Protein AF-A0A934DMW9-F1 (afdb_monomer)

Sequence (94 aa):
MFDEEKLQIIRECLRNDFPEYNLADKNDFDRIAWTFRLTTNEKIYLITIGRDYMDDRSASEIKEHLTSFGLRELFNDNKIKRVTLKTNRIEKEA

pLDDT: mean 90.51, std 5.95, range [63.97, 96.69]

Secondary structure (DSSP, 8-state):
---HHHHHHHHHHHHHH-TTSEEEEEEEGGGTEEEEEEE-SS-EEEEEEEHHHHHSS-HHHHHHHHHHHTHHHHHHHS---EEEEETTEEEEE-

Solvent-accessible surface area (backbone atoms only — not comparable to full-atom values): 5286 Å² total; per-residue (Å²): 131,84,62,64,67,44,51,50,46,52,52,50,52,49,43,70,74,37,70,83,38,49,80,48,72,46,81,34,74,93,70,52,26,40,36,38,38,38,36,51,100,86,48,65,39,37,41,33,40,27,45,60,31,54,74,78,39,55,56,66,56,49,47,55,49,56,72,69,65,44,63,64,59,53,42,70,76,60,65,36,35,35,40,37,42,40,76,91,50,74,49,79,41,99

Nearest PDB structures (foldseek):
  3nat-assembly1_B  TM=5.943E-01  e=3.026E-02  Enterococcus faecalis
  6z9u-assembly1_D  TM=4.280E-01  e=3.274E-01  Homo sapiens
  5haf-assembly2_B  TM=3.386E-01  e=2.889E-01  Salmonella enterica subsp. enterica serovar Typhimurium
  5ubw-assembly1_A  TM=2.938E-01  e=5.406E-01  Salmonella enterica subsp. enterica serovar Typhimurium str. LT2
  7yny-assembly1_H  TM=3.108E-01  e=1.012E+00  Helicoverpa armigera nucleopolyhedrovirus

Radius of gyration: 12.31 Å; Cα contacts (8 Å, |Δi|>4): 142; chains: 1; bounding box: 30×28×34 Å

Mean predicted aligned error: 3.74 Å

Foldseek 3Di:
DADVLLVVLVVVLCCVLCVQWDWDKDQDPVQCWIWIWTDDPVAIAIEIEHPQQRVVDDSVRSNVCSNPVNVVCVCVPPVWRYWYDHNPDIDTHD

Structure (mmCIF, N/CA/C/O backbone):
data_AF-A0A934DMW9-F1
#
_entry.id   AF-A0A934DMW9-F1
#
loop_
_atom_site.group_PDB
_atom_site.id
_atom_site.type_symbol
_atom_site.label_atom_id
_atom_site.label_alt_id
_atom_site.label_comp_id
_atom_site.label_asym_id
_atom_site.label_entity_id
_atom_site.label_seq_id
_atom_site.pdbx_PDB_ins_code
_atom_site.Cartn_x
_atom_site.Cartn_y
_atom_site.Cartn_z
_atom_site.occupancy
_atom_site.B_iso_or_equiv
_atom_site.auth_seq_id
_atom_site.auth_comp_id
_atom_site.auth_asym_id
_atom_site.auth_atom_id
_atom_site.pdbx_PDB_model_num
ATOM 1 N N . MET A 1 1 ? 12.839 -7.863 -9.810 1.00 71.44 1 MET A N 1
ATOM 2 C CA . MET A 1 1 ? 13.158 -7.331 -8.472 1.00 71.44 1 MET A CA 1
ATOM 3 C C . MET A 1 1 ? 12.356 -6.054 -8.319 1.00 71.44 1 MET A C 1
ATOM 5 O O . MET A 1 1 ? 12.244 -5.356 -9.318 1.00 71.44 1 MET A O 1
ATOM 9 N N . PHE A 1 2 ? 11.724 -5.812 -7.170 1.00 80.81 2 PHE A N 1
ATOM 10 C CA . PHE A 1 2 ? 11.062 -4.527 -6.929 1.00 80.81 2 PHE A CA 1
ATOM 11 C C . PHE A 1 2 ? 12.117 -3.448 -6.695 1.00 80.81 2 PHE A C 1
ATOM 13 O O . PHE A 1 2 ? 13.197 -3.747 -6.188 1.00 80.81 2 PHE A O 1
ATOM 20 N N . ASP A 1 3 ? 11.804 -2.227 -7.108 1.00 88.75 3 ASP A N 1
ATOM 21 C CA . ASP A 1 3 ? 12.672 -1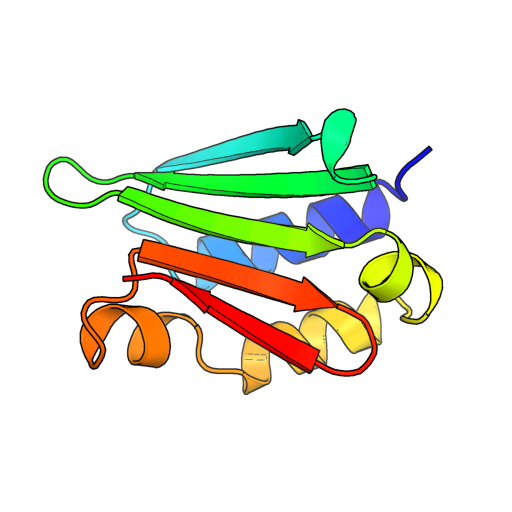.073 -6.924 1.00 88.75 3 ASP A CA 1
ATOM 22 C C . ASP A 1 3 ? 12.646 -0.630 -5.452 1.00 88.75 3 ASP A C 1
ATOM 24 O O . ASP A 1 3 ? 11.596 -0.246 -4.928 1.00 88.75 3 ASP A O 1
ATOM 28 N N . GLU A 1 4 ? 13.795 -0.719 -4.778 1.00 91.00 4 GLU A N 1
ATOM 29 C CA . GLU A 1 4 ? 13.908 -0.406 -3.351 1.00 91.00 4 GLU A CA 1
ATOM 30 C C . GLU A 1 4 ? 13.662 1.081 -3.066 1.00 91.00 4 GLU A C 1
ATOM 32 O O . GLU A 1 4 ? 13.114 1.412 -2.017 1.00 91.00 4 GLU A O 1
ATOM 37 N N . GLU A 1 5 ? 13.983 1.978 -4.006 1.00 93.69 5 GLU A N 1
ATOM 38 C CA . GLU A 1 5 ? 13.700 3.410 -3.861 1.00 93.69 5 GLU A CA 1
ATOM 39 C C . GLU A 1 5 ? 12.187 3.647 -3.788 1.00 93.69 5 GLU A C 1
ATOM 41 O O . GLU A 1 5 ? 11.687 4.328 -2.888 1.00 93.69 5 GLU A O 1
ATOM 46 N N . LYS A 1 6 ? 11.431 3.008 -4.686 1.00 94.69 6 LYS A N 1
ATOM 47 C CA . LYS A 1 6 ? 9.965 3.104 -4.709 1.00 94.69 6 LYS A CA 1
ATOM 48 C C . LYS A 1 6 ? 9.350 2.502 -3.450 1.00 94.69 6 LYS A C 1
ATOM 50 O O . LYS A 1 6 ? 8.445 3.101 -2.870 1.00 94.69 6 LYS A O 1
ATOM 55 N N . LEU A 1 7 ? 9.849 1.351 -2.994 1.00 95.00 7 LEU A N 1
ATOM 56 C CA . LEU A 1 7 ? 9.397 0.738 -1.741 1.00 95.00 7 LEU A CA 1
ATOM 57 C C . LEU A 1 7 ? 9.654 1.654 -0.544 1.00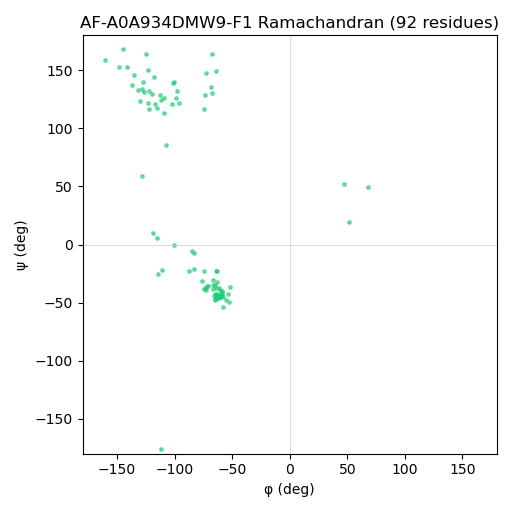 95.00 7 LEU A C 1
ATOM 59 O O . LEU A 1 7 ? 8.769 1.818 0.296 1.00 95.00 7 LEU A O 1
ATOM 63 N N . GLN A 1 8 ? 10.826 2.284 -0.479 1.00 95.31 8 GLN A N 1
ATOM 64 C CA . GLN A 1 8 ? 11.169 3.210 0.592 1.00 95.31 8 GLN A CA 1
ATOM 65 C C . GLN A 1 8 ? 10.235 4.427 0.619 1.00 95.31 8 GLN A C 1
ATOM 67 O O . GLN A 1 8 ? 9.715 4.761 1.684 1.00 95.31 8 GLN A O 1
ATOM 72 N N . ILE A 1 9 ? 9.930 5.020 -0.539 1.00 95.38 9 ILE A N 1
ATOM 73 C CA . ILE A 1 9 ? 8.955 6.117 -0.634 1.00 95.38 9 ILE A CA 1
ATOM 74 C C . ILE A 1 9 ? 7.574 5.680 -0.144 1.00 95.38 9 ILE A C 1
ATOM 76 O O . ILE A 1 9 ? 6.943 6.399 0.629 1.00 95.38 9 ILE A O 1
ATOM 80 N N . ILE A 1 10 ? 7.107 4.491 -0.541 1.00 95.50 10 ILE A N 1
ATOM 81 C CA . ILE A 1 10 ? 5.810 3.977 -0.079 1.00 95.50 10 ILE A CA 1
ATOM 82 C C . ILE A 1 10 ? 5.817 3.833 1.448 1.00 95.50 10 ILE A C 1
ATOM 84 O O . ILE A 1 10 ? 4.875 4.273 2.106 1.00 95.50 10 ILE A O 1
ATOM 88 N N . ARG A 1 11 ? 6.885 3.275 2.036 1.00 96.38 11 ARG A N 1
ATOM 89 C CA . ARG A 1 11 ? 7.016 3.148 3.499 1.00 96.38 11 ARG A CA 1
ATOM 90 C C . ARG A 1 11 ? 6.966 4.506 4.195 1.00 96.38 11 ARG A C 1
ATOM 92 O O . ARG A 1 11 ? 6.316 4.622 5.231 1.00 96.38 11 ARG A O 1
ATOM 99 N N . GLU A 1 12 ? 7.638 5.514 3.651 1.00 95.56 12 GLU A N 1
ATOM 100 C CA . GLU A 1 12 ? 7.640 6.873 4.200 1.00 95.56 12 GLU A CA 1
ATOM 101 C C . GLU A 1 12 ? 6.257 7.520 4.133 1.00 95.56 12 GLU A C 1
ATOM 103 O O . GLU A 1 12 ? 5.774 8.014 5.150 1.00 95.56 12 GLU A O 1
ATOM 108 N N . CYS A 1 13 ? 5.580 7.445 2.983 1.00 94.38 13 CYS A N 1
ATOM 109 C CA . CYS A 1 13 ? 4.204 7.919 2.838 1.00 94.38 13 CYS A CA 1
ATOM 110 C C . CYS A 1 13 ? 3.276 7.254 3.863 1.00 94.38 13 CYS A C 1
ATOM 112 O O . CYS A 1 13 ? 2.552 7.941 4.577 1.00 94.38 13 CYS A O 1
ATOM 114 N N . LEU A 1 14 ? 3.344 5.925 4.003 1.00 94.94 14 LEU A N 1
ATOM 115 C CA . LEU A 1 14 ? 2.491 5.193 4.941 1.00 94.94 14 LEU A CA 1
ATOM 116 C C . LEU A 1 14 ? 2.792 5.522 6.406 1.00 94.94 14 LEU A C 1
ATOM 118 O O . LEU A 1 14 ? 1.863 5.622 7.200 1.00 94.94 14 LEU A O 1
ATOM 122 N N . ARG A 1 15 ? 4.062 5.712 6.778 1.00 94.88 15 ARG A N 1
ATOM 123 C CA . ARG A 1 15 ? 4.426 6.134 8.141 1.00 94.88 15 ARG A CA 1
ATOM 124 C C . ARG A 1 15 ? 3.957 7.552 8.455 1.00 94.88 15 ARG A C 1
ATOM 126 O O . ARG A 1 15 ? 3.590 7.812 9.594 1.00 94.88 15 ARG A O 1
ATOM 133 N N . ASN A 1 16 ? 3.962 8.445 7.469 1.00 93.19 16 ASN A N 1
ATOM 134 C CA . ASN A 1 16 ? 3.486 9.816 7.646 1.00 93.19 16 ASN A CA 1
ATOM 135 C C . ASN A 1 16 ? 1.957 9.882 7.767 1.00 93.19 16 ASN A C 1
ATOM 137 O O . ASN A 1 16 ? 1.448 10.627 8.601 1.00 93.19 16 ASN A O 1
ATOM 141 N N . ASP A 1 17 ? 1.233 9.079 6.985 1.00 91.69 17 ASP A N 1
ATOM 142 C CA . ASP A 1 17 ? -0.235 9.038 7.019 1.00 91.69 17 ASP A CA 1
ATOM 143 C C . ASP A 1 17 ? -0.780 8.266 8.234 1.00 91.69 17 ASP A C 1
ATOM 145 O O . ASP A 1 17 ? -1.856 8.588 8.748 1.00 91.69 17 ASP A O 1
ATOM 149 N N . PHE A 1 18 ? -0.036 7.254 8.697 1.00 93.00 18 PHE A N 1
ATOM 150 C CA . PHE A 1 18 ? -0.412 6.353 9.790 1.00 93.00 18 PHE A CA 1
ATOM 151 C C . PHE A 1 18 ? 0.691 6.250 10.860 1.00 93.00 18 PHE A C 1
ATOM 153 O O . PHE A 1 18 ? 1.182 5.148 11.130 1.00 93.00 18 PHE A O 1
ATOM 160 N N . PRO A 1 19 ? 1.091 7.367 11.499 1.00 93.81 19 PRO A N 1
ATOM 161 C CA . PRO A 1 19 ? 2.183 7.376 12.474 1.00 93.81 19 PRO A CA 1
ATOM 162 C C . PRO A 1 19 ? 1.891 6.518 13.713 1.00 93.81 19 PRO A C 1
ATOM 164 O O . PRO A 1 19 ? 2.815 6.079 14.394 1.00 93.81 19 PRO A O 1
ATOM 167 N N . GLU A 1 20 ? 0.616 6.259 14.010 1.00 94.12 20 GLU A N 1
ATOM 168 C CA . GLU A 1 20 ? 0.180 5.416 15.122 1.00 94.12 20 GLU A CA 1
ATOM 169 C C . GLU A 1 20 ? 0.138 3.909 14.799 1.00 94.12 20 GLU A C 1
ATOM 171 O O . GLU A 1 20 ? -0.133 3.102 15.689 1.00 94.12 20 GLU A O 1
ATOM 176 N N . TYR A 1 21 ? 0.387 3.510 13.545 1.00 95.31 21 TYR A N 1
ATOM 177 C CA . TYR A 1 21 ? 0.344 2.112 13.111 1.00 95.31 21 TYR A CA 1
ATOM 178 C C . TYR A 1 21 ? 1.751 1.522 13.011 1.00 95.31 21 TYR A C 1
ATOM 180 O O . TYR A 1 21 ? 2.677 2.125 12.471 1.00 95.31 21 TYR A O 1
ATOM 188 N N . ASN A 1 22 ? 1.895 0.267 13.434 1.00 96.12 22 ASN A N 1
ATOM 189 C CA . ASN A 1 22 ? 3.077 -0.516 13.097 1.00 96.12 22 ASN A CA 1
ATOM 190 C C . ASN A 1 22 ? 3.009 -0.925 11.624 1.00 96.12 22 ASN A C 1
ATOM 192 O O . ASN A 1 22 ? 2.010 -1.502 11.189 1.00 96.12 22 ASN A O 1
ATOM 196 N N . LEU A 1 23 ? 4.080 -0.650 10.881 1.00 96.69 23 LEU A N 1
ATOM 197 C CA . LEU A 1 23 ? 4.219 -1.004 9.473 1.00 96.69 23 LEU A CA 1
ATOM 198 C C . LEU A 1 23 ? 5.110 -2.240 9.327 1.00 96.69 23 LEU A C 1
ATOM 200 O O . LEU A 1 23 ? 6.282 -2.213 9.700 1.00 96.69 23 LEU A O 1
ATOM 204 N N . ALA A 1 24 ? 4.561 -3.295 8.734 1.00 95.88 24 ALA A N 1
ATOM 205 C CA . ALA A 1 24 ? 5.310 -4.444 8.241 1.00 95.88 24 ALA A CA 1
ATOM 206 C C . ALA A 1 24 ? 5.015 -4.633 6.754 1.00 95.88 24 ALA A C 1
ATOM 208 O O . ALA A 1 24 ? 3.913 -4.334 6.302 1.00 95.88 24 ALA A O 1
ATOM 209 N N . ASP A 1 25 ? 5.959 -5.161 5.987 1.00 94.38 25 ASP A N 1
ATOM 210 C CA . ASP A 1 25 ? 5.764 -5.378 4.560 1.00 94.38 25 ASP A CA 1
ATOM 211 C C . ASP A 1 25 ? 6.387 -6.687 4.082 1.00 94.38 25 ASP A C 1
ATOM 213 O O . ASP A 1 25 ? 7.302 -7.226 4.705 1.00 94.38 25 ASP A O 1
ATOM 217 N N . LYS A 1 26 ? 5.818 -7.251 3.016 1.00 93.00 26 LYS A N 1
ATOM 218 C CA . LYS A 1 26 ? 6.303 -8.486 2.403 1.00 93.00 26 LYS A CA 1
ATOM 219 C C . LYS A 1 26 ? 6.047 -8.503 0.906 1.00 93.00 26 LYS A C 1
ATOM 221 O O . LYS A 1 26 ? 5.050 -7.963 0.420 1.00 93.00 26 LYS A O 1
ATOM 226 N N . ASN A 1 27 ? 6.893 -9.246 0.207 1.00 89.94 27 ASN A N 1
ATOM 227 C CA . ASN A 1 27 ? 6.621 -9.650 -1.161 1.00 89.94 27 ASN A CA 1
ATOM 228 C C . ASN A 1 27 ? 5.443 -10.641 -1.193 1.00 89.94 27 ASN A C 1
ATOM 230 O O . ASN A 1 27 ? 5.417 -11.616 -0.436 1.00 89.94 27 ASN A O 1
ATOM 234 N N . ASP A 1 28 ? 4.468 -10.379 -2.055 1.00 85.06 28 ASP A N 1
ATOM 2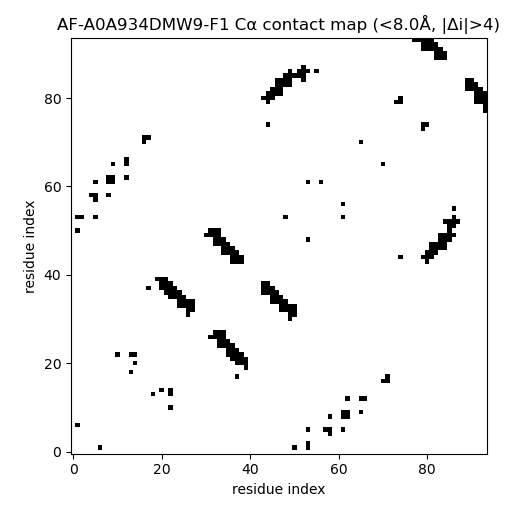35 C CA . ASP A 1 28 ? 3.321 -11.238 -2.335 1.00 85.06 28 ASP A CA 1
ATOM 236 C C . ASP A 1 28 ? 3.527 -11.862 -3.723 1.00 85.06 28 ASP A C 1
ATOM 238 O O . ASP A 1 28 ? 3.101 -11.322 -4.749 1.00 85.06 28 ASP A O 1
ATOM 242 N N . PHE A 1 29 ? 4.265 -12.979 -3.748 1.00 79.12 29 PHE A N 1
ATOM 243 C CA . PHE A 1 29 ? 4.674 -13.651 -4.985 1.00 79.12 29 PHE A CA 1
ATOM 244 C C . PHE A 1 29 ? 3.479 -14.117 -5.820 1.0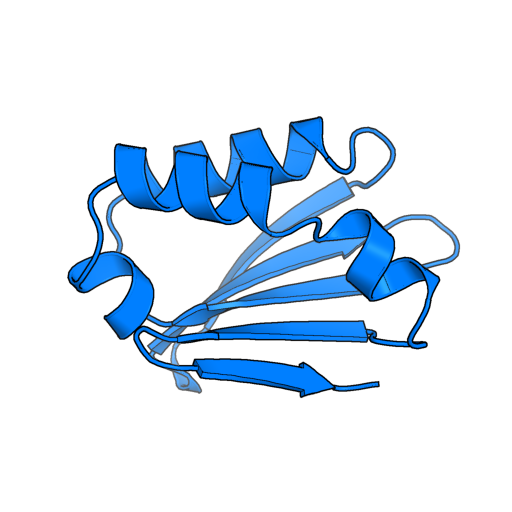0 79.12 29 PHE A C 1
ATOM 246 O O . PHE A 1 29 ? 3.503 -13.959 -7.039 1.00 79.12 29 PHE A O 1
ATOM 253 N N . ASP A 1 30 ? 2.423 -14.616 -5.172 1.00 80.88 30 ASP A N 1
ATOM 254 C CA . ASP A 1 30 ? 1.219 -15.116 -5.846 1.00 80.88 30 ASP A CA 1
ATOM 255 C C . ASP A 1 30 ? 0.499 -14.009 -6.622 1.00 80.88 30 ASP A C 1
ATOM 257 O O . ASP A 1 30 ? -0.109 -14.251 -7.664 1.00 80.88 30 ASP A O 1
ATOM 261 N N . ARG A 1 31 ? 0.575 -12.773 -6.118 1.00 75.25 31 ARG A N 1
ATOM 262 C CA . ARG A 1 31 ? -0.088 -11.605 -6.711 1.00 75.25 31 ARG A CA 1
ATOM 263 C C . ARG A 1 31 ? 0.844 -10.728 -7.539 1.00 75.25 31 ARG A C 1
ATOM 265 O O . ARG A 1 31 ? 0.380 -9.724 -8.072 1.00 75.25 31 ARG A O 1
ATOM 272 N N . ILE A 1 32 ? 2.130 -11.085 -7.635 1.00 89.94 32 ILE A N 1
ATOM 273 C CA . ILE A 1 32 ? 3.184 -10.262 -8.247 1.00 89.94 32 ILE A CA 1
ATOM 274 C C . ILE A 1 32 ? 3.088 -8.821 -7.712 1.00 89.94 32 ILE A C 1
ATOM 276 O O . ILE A 1 32 ? 2.955 -7.847 -8.455 1.00 89.94 32 ILE A O 1
ATOM 280 N N . ALA A 1 33 ? 3.065 -8.697 -6.388 1.00 93.50 33 ALA A N 1
ATOM 281 C CA . ALA A 1 33 ? 2.780 -7.445 -5.701 1.00 93.50 33 ALA A CA 1
ATOM 282 C C . ALA A 1 33 ? 3.596 -7.321 -4.413 1.00 93.50 33 ALA A C 1
ATOM 284 O O . ALA A 1 33 ? 4.166 -8.292 -3.919 1.00 93.50 33 ALA A O 1
ATOM 285 N N . TRP A 1 34 ? 3.609 -6.127 -3.833 1.00 95.06 34 TRP A N 1
ATOM 286 C CA . TRP A 1 34 ? 4.144 -5.897 -2.497 1.00 95.06 34 TRP A CA 1
ATOM 287 C C . TRP A 1 34 ? 3.018 -5.517 -1.548 1.00 95.06 34 TRP A C 1
ATOM 289 O O . TRP A 1 34 ? 2.223 -4.630 -1.855 1.00 95.06 34 TRP A O 1
ATOM 299 N N . THR A 1 35 ? 2.915 -6.197 -0.408 1.00 95.88 35 THR A N 1
ATOM 300 C CA . THR A 1 35 ? 1.856 -5.929 0.569 1.00 95.88 35 THR A CA 1
ATOM 301 C C . THR A 1 35 ? 2.430 -5.319 1.834 1.00 95.88 35 THR A C 1
ATOM 303 O O . THR A 1 35 ? 3.268 -5.921 2.500 1.00 95.88 35 THR A O 1
ATOM 306 N N . PHE A 1 36 ? 1.899 -4.157 2.186 1.00 96.19 36 PHE A N 1
ATOM 307 C CA . PHE A 1 36 ? 2.116 -3.441 3.429 1.00 96.19 36 PHE A CA 1
ATOM 308 C C . PHE A 1 36 ? 0.956 -3.729 4.380 1.00 96.19 36 PHE A C 1
ATOM 310 O O . PHE A 1 36 ? -0.217 -3.670 4.007 1.00 96.19 36 PHE A O 1
ATOM 317 N N . ARG A 1 37 ? 1.285 -4.057 5.621 1.00 96.44 37 ARG A N 1
ATOM 318 C CA . ARG A 1 37 ? 0.353 -4.310 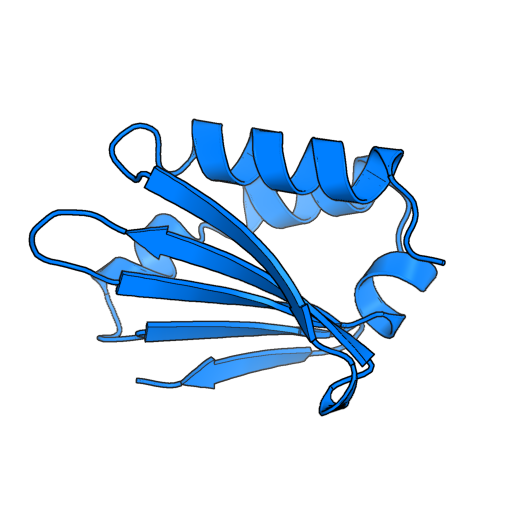6.709 1.00 96.44 37 ARG A CA 1
ATOM 319 C C . ARG A 1 37 ? 0.551 -3.235 7.766 1.00 96.44 37 ARG A C 1
ATOM 321 O O . ARG A 1 37 ? 1.616 -3.154 8.372 1.00 96.44 37 ARG A O 1
ATOM 328 N N . LEU A 1 38 ? -0.498 -2.459 7.992 1.00 95.75 38 LEU A N 1
ATOM 329 C CA . LEU A 1 38 ? -0.591 -1.476 9.061 1.00 95.75 38 LEU A CA 1
ATOM 330 C C . LEU A 1 38 ? -1.379 -2.096 10.213 1.00 95.75 38 LEU A C 1
ATOM 332 O O . LEU A 1 38 ? -2.496 -2.575 10.009 1.00 95.75 38 LEU A O 1
ATOM 336 N N . THR A 1 39 ? -0.821 -2.101 11.421 1.00 95.81 39 THR A N 1
ATOM 337 C CA . THR A 1 39 ? -1.488 -2.681 12.596 1.00 95.81 39 THR A CA 1
ATOM 338 C C . THR A 1 39 ? -1.453 -1.763 13.807 1.00 95.81 39 THR A C 1
ATOM 340 O O . THR A 1 39 ? -0.382 -1.295 14.190 1.00 95.81 39 THR A O 1
ATOM 343 N N . THR A 1 40 ? -2.602 -1.611 14.459 1.00 93.31 40 THR A N 1
ATOM 344 C CA . THR A 1 40 ? -2.727 -1.152 15.849 1.00 93.31 40 THR A CA 1
ATOM 345 C C . THR A 1 40 ? -3.241 -2.300 16.720 1.00 93.31 40 THR A C 1
ATOM 347 O O . THR A 1 40 ? -3.443 -3.416 16.238 1.00 93.31 40 THR A O 1
ATOM 350 N N . ASN A 1 41 ? -3.489 -2.031 18.003 1.00 89.88 41 ASN A N 1
ATOM 351 C CA . ASN A 1 41 ? -4.113 -3.000 18.909 1.00 89.88 41 ASN A CA 1
ATOM 352 C C . ASN A 1 41 ? -5.552 -3.364 18.502 1.00 89.88 41 ASN A C 1
ATOM 354 O O . ASN A 1 41 ? -6.045 -4.421 18.881 1.00 89.88 41 ASN A O 1
ATOM 358 N N . GLU A 1 42 ? -6.222 -2.502 17.734 1.00 88.19 42 GLU A N 1
ATOM 359 C CA . GLU A 1 42 ? -7.648 -2.640 17.414 1.00 88.19 42 GLU A CA 1
ATOM 360 C C . GLU A 1 42 ? -7.909 -2.904 15.930 1.00 88.19 42 GLU A C 1
ATOM 362 O O . GLU A 1 42 ? -8.951 -3.452 15.569 1.00 88.19 42 GLU A O 1
ATOM 367 N N . LYS A 1 43 ? -6.991 -2.489 15.048 1.00 90.44 43 LYS A N 1
ATOM 368 C CA . LYS A 1 43 ? -7.226 -2.448 13.603 1.00 90.44 43 LYS A CA 1
ATOM 369 C C . LYS A 1 43 ? -6.053 -3.016 12.822 1.00 90.44 43 LYS A C 1
ATOM 371 O O . LYS A 1 43 ? -4.889 -2.845 13.182 1.00 90.44 43 LYS A O 1
ATOM 376 N N . ILE A 1 44 ? -6.379 -3.666 11.709 1.00 92.56 44 ILE A N 1
ATOM 377 C CA . ILE A 1 44 ? -5.413 -4.148 10.725 1.00 92.56 44 ILE A CA 1
ATOM 378 C C . ILE A 1 44 ? -5.875 -3.667 9.355 1.00 92.56 44 ILE A C 1
ATOM 380 O O . ILE A 1 44 ? -6.985 -3.998 8.937 1.00 92.56 44 ILE A O 1
ATOM 384 N N . TYR A 1 45 ? -5.003 -2.946 8.656 1.00 94.38 45 TYR A N 1
ATOM 385 C CA . TYR A 1 45 ? -5.199 -2.547 7.267 1.00 94.38 45 TYR A CA 1
ATOM 386 C C . TYR A 1 45 ? -4.118 -3.155 6.380 1.00 94.38 45 TYR A C 1
ATOM 388 O O . TYR A 1 45 ? -2.962 -3.306 6.782 1.00 94.38 45 TYR A O 1
ATOM 396 N N . LEU A 1 46 ? -4.507 -3.515 5.162 1.00 94.94 46 LEU A N 1
ATOM 397 C CA . LEU A 1 46 ? -3.631 -4.074 4.146 1.00 94.94 46 LEU A CA 1
ATOM 398 C C . LEU A 1 46 ? -3.618 -3.165 2.922 1.00 94.94 46 LEU A C 1
ATOM 400 O O . LEU A 1 46 ? -4.662 -2.811 2.382 1.00 94.94 46 LEU A O 1
ATOM 404 N N . ILE A 1 47 ? -2.428 -2.821 2.457 1.00 95.06 47 ILE A N 1
ATOM 405 C CA . ILE A 1 47 ? -2.227 -2.063 1.227 1.00 95.06 47 ILE A CA 1
ATOM 406 C C . ILE A 1 47 ? -1.349 -2.910 0.325 1.00 95.06 47 ILE A C 1
ATOM 408 O O . ILE A 1 47 ? -0.210 -3.215 0.664 1.00 95.06 47 ILE A O 1
ATOM 412 N N . THR A 1 48 ? -1.879 -3.319 -0.817 1.00 95.19 48 THR A N 1
ATOM 413 C CA . THR A 1 48 ? -1.150 -4.109 -1.805 1.00 95.19 48 THR A CA 1
ATOM 414 C C . THR A 1 48 ? -0.857 -3.251 -3.019 1.00 95.19 48 THR A C 1
ATOM 416 O O . THR A 1 48 ? -1.759 -2.669 -3.609 1.00 95.19 48 THR A O 1
ATOM 419 N N . ILE A 1 49 ? 0.406 -3.186 -3.407 1.00 94.25 49 ILE A N 1
ATOM 420 C CA . ILE A 1 49 ? 0.869 -2.431 -4.562 1.00 94.25 49 ILE A CA 1
ATOM 421 C C . ILE A 1 49 ? 1.272 -3.430 -5.639 1.00 94.25 49 ILE A C 1
ATOM 423 O O . ILE A 1 49 ? 2.211 -4.207 -5.451 1.00 94.25 49 ILE A O 1
ATOM 427 N N . GLY A 1 50 ? 0.530 -3.441 -6.743 1.00 94.00 50 GLY A N 1
ATOM 428 C CA . GLY A 1 50 ? 0.829 -4.281 -7.895 1.00 94.00 50 GLY A CA 1
ATOM 429 C C . GLY A 1 50 ? 2.160 -3.900 -8.537 1.00 94.00 50 GLY A C 1
ATOM 430 O O . GLY A 1 50 ? 2.585 -2.742 -8.495 1.00 94.00 50 GLY A O 1
ATOM 431 N N . ARG A 1 51 ? 2.838 -4.883 -9.131 1.00 91.5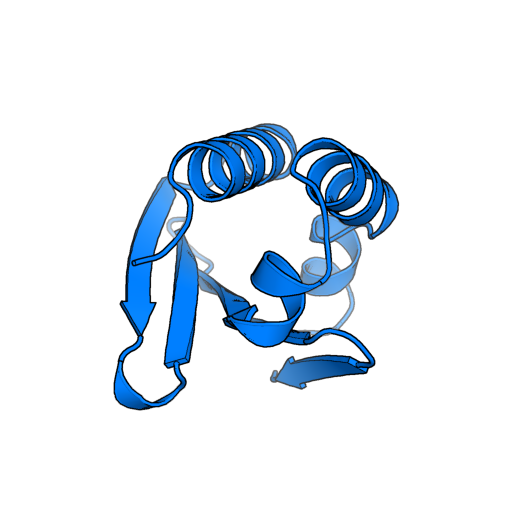0 51 ARG A N 1
ATOM 432 C CA . ARG A 1 51 ? 4.066 -4.623 -9.884 1.00 91.50 51 ARG A CA 1
ATOM 433 C C . ARG A 1 51 ? 3.842 -3.709 -11.080 1.00 91.50 51 ARG A C 1
ATOM 435 O O . ARG A 1 51 ? 4.675 -2.849 -11.311 1.00 91.50 51 ARG A O 1
ATOM 442 N N . ASP A 1 52 ? 2.718 -3.855 -11.770 1.00 92.00 52 ASP A N 1
ATOM 443 C CA . ASP A 1 52 ? 2.299 -2.950 -12.842 1.00 92.00 52 ASP A CA 1
ATOM 444 C C . ASP A 1 52 ? 2.301 -1.491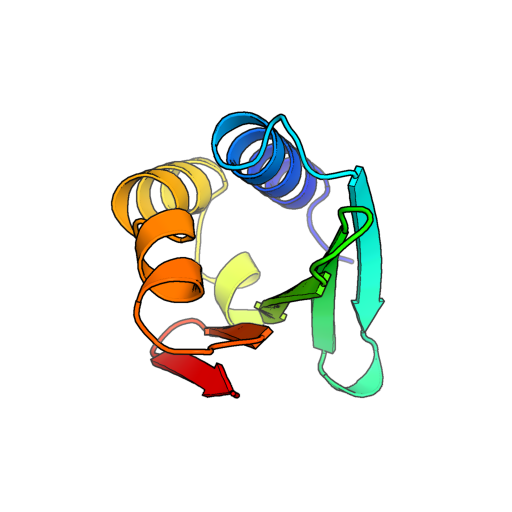 -12.368 1.00 92.00 52 ASP A C 1
ATOM 446 O O . ASP A 1 52 ? 2.949 -0.641 -12.968 1.00 92.00 52 ASP A O 1
ATOM 450 N N . TYR A 1 53 ? 1.681 -1.222 -11.215 1.00 93.31 53 TYR A N 1
ATOM 451 C CA . TYR A 1 53 ? 1.625 0.122 -10.647 1.00 93.31 53 TYR A CA 1
ATOM 452 C C . TYR A 1 53 ? 3.019 0.701 -10.374 1.00 93.31 53 TYR A C 1
ATOM 454 O O . TYR A 1 53 ? 3.235 1.891 -10.607 1.00 93.31 53 TYR A O 1
ATOM 462 N N . MET A 1 54 ? 3.944 -0.121 -9.863 1.00 91.69 54 MET A N 1
ATOM 463 C CA . MET A 1 54 ? 5.318 0.309 -9.593 1.00 91.69 54 MET A CA 1
ATOM 464 C C . MET A 1 54 ? 6.152 0.457 -10.859 1.00 91.69 54 MET A C 1
ATOM 466 O O . MET A 1 54 ? 6.975 1.364 -10.916 1.00 91.69 54 MET A O 1
ATOM 470 N N . ASP A 1 55 ? 5.983 -0.419 -11.845 1.00 92.06 55 ASP A N 1
ATOM 471 C CA . ASP A 1 55 ? 6.750 -0.387 -13.091 1.00 92.06 55 ASP A CA 1
ATOM 472 C C . ASP A 1 55 ? 6.323 0.822 -13.951 1.00 92.06 55 ASP A C 1
ATOM 474 O O . ASP A 1 55 ? 7.180 1.485 -14.533 1.00 92.06 55 ASP A O 1
ATOM 478 N N . ASP A 1 56 ? 5.035 1.189 -13.929 1.00 93.06 56 ASP A N 1
ATOM 479 C CA . ASP A 1 56 ? 4.470 2.285 -14.731 1.00 93.06 56 ASP A CA 1
ATOM 480 C C . ASP A 1 56 ? 4.643 3.687 -14.120 1.00 93.06 56 ASP A C 1
ATOM 482 O O . ASP A 1 56 ? 4.297 4.678 -14.760 1.00 93.06 56 ASP A O 1
ATOM 486 N N . ARG A 1 57 ? 5.137 3.797 -12.879 1.00 92.75 57 ARG A N 1
ATOM 487 C CA . ARG A 1 57 ? 5.298 5.083 -12.176 1.00 92.75 57 ARG A CA 1
ATOM 488 C C . ARG A 1 57 ? 6.705 5.270 -11.645 1.00 92.75 57 ARG A C 1
ATOM 490 O O . ARG A 1 57 ? 7.304 4.357 -11.077 1.00 92.75 57 ARG A O 1
ATOM 497 N N . SER A 1 58 ? 7.220 6.483 -11.765 1.00 94.06 58 SER A N 1
ATOM 498 C CA . SER A 1 58 ? 8.419 6.920 -11.057 1.00 94.06 58 SER A CA 1
ATOM 499 C C . SER A 1 58 ? 8.182 7.007 -9.546 1.00 94.06 58 SER A C 1
ATOM 501 O O . SER A 1 58 ? 7.051 7.045 -9.057 1.00 94.06 58 SER A O 1
ATOM 503 N N . ALA A 1 59 ? 9.273 7.061 -8.786 1.00 93.31 59 ALA A N 1
ATOM 504 C CA . ALA A 1 59 ? 9.231 7.192 -7.335 1.00 93.31 59 ALA A CA 1
ATOM 505 C C . ALA A 1 59 ? 8.483 8.481 -6.901 1.00 93.31 59 ALA A C 1
ATOM 507 O O . ALA A 1 59 ? 7.648 8.449 -5.993 1.00 93.31 59 ALA A O 1
ATOM 508 N N . SER A 1 60 ? 8.697 9.591 -7.619 1.00 93.88 60 SER A N 1
ATOM 509 C CA . SER A 1 60 ? 7.995 10.865 -7.409 1.00 93.88 60 SER A CA 1
ATOM 510 C C . SER A 1 60 ? 6.491 10.769 -7.677 1.00 93.88 60 SER A C 1
ATOM 512 O O . SER A 1 60 ? 5.701 11.218 -6.852 1.00 93.88 60 SER A O 1
ATOM 514 N N . GLU A 1 61 ? 6.078 10.128 -8.775 1.00 94.25 61 GLU A N 1
ATOM 515 C CA . GLU A 1 61 ? 4.653 9.937 -9.091 1.00 94.25 61 GLU A CA 1
ATOM 516 C C . GLU A 1 61 ? 3.950 9.062 -8.048 1.00 94.25 61 GLU A C 1
ATOM 518 O O . GLU A 1 61 ? 2.804 9.322 -7.682 1.00 94.25 61 GLU A O 1
ATOM 523 N N . ILE A 1 62 ? 4.634 8.036 -7.527 1.00 93.88 62 ILE A N 1
ATOM 524 C CA . ILE A 1 62 ? 4.107 7.211 -6.434 1.00 93.88 62 ILE A CA 1
ATOM 525 C C . ILE A 1 62 ? 3.876 8.063 -5.187 1.00 93.88 62 ILE A C 1
ATOM 527 O O . ILE A 1 62 ? 2.813 7.954 -4.575 1.00 93.88 62 ILE A O 1
ATOM 531 N N . LYS A 1 63 ? 4.844 8.913 -4.825 1.00 93.62 63 LYS A N 1
ATOM 532 C CA . LYS A 1 63 ? 4.730 9.821 -3.680 1.00 93.62 63 LYS A CA 1
ATOM 533 C C . LYS A 1 63 ? 3.526 10.749 -3.827 1.00 93.62 63 LYS A C 1
ATOM 535 O O . LYS A 1 63 ? 2.680 10.791 -2.939 1.00 93.62 63 LYS A O 1
ATOM 540 N N . GLU A 1 64 ? 3.433 11.454 -4.953 1.00 93.19 64 GLU A N 1
ATOM 541 C CA . GLU A 1 64 ? 2.344 12.398 -5.228 1.00 93.19 64 GLU A CA 1
ATOM 542 C C . GLU A 1 64 ? 0.978 11.713 -5.210 1.00 93.19 64 GLU A C 1
ATOM 544 O O . GLU A 1 64 ? 0.036 12.220 -4.595 1.00 93.19 64 GLU A O 1
ATOM 549 N N . HIS A 1 65 ? 0.878 10.536 -5.832 1.00 92.00 65 HIS A N 1
ATOM 550 C CA . HIS A 1 65 ? -0.362 9.776 -5.867 1.00 92.00 65 HIS A CA 1
ATOM 551 C C . HIS A 1 65 ? -0.775 9.312 -4.466 1.00 92.00 65 HIS A C 1
ATOM 553 O O . HIS A 1 65 ? -1.921 9.524 -4.083 1.00 92.00 65 HIS A O 1
ATOM 559 N N . LEU A 1 66 ? 0.137 8.739 -3.669 1.00 91.06 66 LEU A N 1
ATOM 560 C CA . LEU A 1 66 ? -0.185 8.272 -2.315 1.00 91.06 66 LEU A CA 1
ATOM 561 C C . LEU A 1 66 ? -0.580 9.415 -1.376 1.00 91.06 66 LEU A C 1
ATOM 563 O O . LEU A 1 66 ? -1.572 9.283 -0.665 1.00 91.06 66 LEU A O 1
ATOM 567 N N . THR A 1 67 ? 0.141 10.538 -1.414 1.00 88.00 67 THR A N 1
ATOM 568 C CA . THR A 1 67 ? -0.182 11.720 -0.600 1.00 88.00 67 THR A CA 1
ATOM 569 C C . THR A 1 67 ? -1.521 12.345 -0.998 1.00 88.00 67 THR A C 1
ATOM 571 O O . THR A 1 67 ? -2.252 12.824 -0.137 1.00 88.00 67 THR A O 1
ATOM 574 N N . SER A 1 68 ? -1.879 12.314 -2.285 1.00 87.38 68 SER A N 1
ATOM 575 C CA . SER A 1 68 ? -3.142 12.890 -2.771 1.00 87.38 68 SER A CA 1
ATOM 576 C C . SER A 1 68 ? -4.343 11.950 -2.620 1.00 87.38 68 SER A C 1
ATOM 578 O O . SER A 1 68 ? -5.484 12.403 -2.635 1.00 87.38 68 SER A O 1
ATOM 580 N N . PHE A 1 69 ? -4.113 10.639 -2.503 1.00 84.62 69 PHE A N 1
ATOM 581 C CA . PHE A 1 69 ? -5.175 9.630 -2.526 1.00 84.62 69 PHE A CA 1
ATOM 582 C C . PHE A 1 69 ? -6.007 9.569 -1.234 1.00 84.62 69 PHE A C 1
ATOM 584 O O . PHE A 1 69 ? -7.137 9.085 -1.266 1.00 84.62 69 PHE A O 1
ATOM 591 N N . GLY A 1 70 ? -5.471 10.039 -0.102 1.00 84.31 70 GLY A N 1
ATOM 592 C CA . GLY A 1 70 ? -6.212 10.081 1.164 1.00 84.31 70 GLY A CA 1
ATOM 593 C C . GLY A 1 70 ? -6.515 8.692 1.742 1.00 84.31 70 GLY A C 1
ATOM 594 O O . GLY A 1 70 ? -7.651 8.395 2.117 1.00 84.31 70 GLY A O 1
ATOM 595 N N . LEU A 1 71 ? -5.505 7.814 1.842 1.00 87.12 71 LEU A N 1
ATOM 596 C CA . LEU A 1 71 ? -5.672 6.434 2.338 1.00 87.12 71 LEU A CA 1
ATOM 597 C C . LEU A 1 71 ? -6.383 6.358 3.698 1.00 87.12 71 LEU A C 1
ATOM 599 O O . LEU A 1 71 ? -7.153 5.431 3.950 1.00 87.12 71 LEU A O 1
ATOM 603 N N . ARG A 1 72 ? -6.124 7.322 4.584 1.00 86.50 72 ARG A N 1
ATOM 604 C CA . ARG A 1 72 ? -6.683 7.344 5.940 1.00 86.50 72 ARG A CA 1
ATOM 605 C C . ARG A 1 72 ? -8.199 7.531 5.950 1.00 86.50 72 ARG A C 1
ATOM 607 O O . ARG A 1 72 ? -8.890 6.810 6.668 1.00 86.50 72 ARG A O 1
ATOM 614 N N . GLU A 1 73 ? -8.708 8.453 5.138 1.00 86.31 73 GLU A N 1
ATOM 615 C CA . GLU A 1 73 ? -10.149 8.684 4.967 1.00 86.31 73 GLU A CA 1
ATOM 616 C C . GLU A 1 73 ? -10.812 7.435 4.384 1.00 86.31 73 GLU A C 1
ATOM 618 O O . GLU A 1 73 ? -11.829 6.956 4.888 1.00 86.31 73 GLU A O 1
ATOM 623 N N . LEU A 1 74 ? -10.156 6.818 3.396 1.00 85.81 74 LEU A N 1
ATOM 624 C CA . LEU A 1 74 ? -10.661 5.618 2.746 1.00 85.81 74 LEU A CA 1
ATOM 625 C C . LEU A 1 74 ? -10.893 4.460 3.733 1.00 85.81 74 LEU A C 1
ATOM 627 O O . LEU A 1 74 ? -11.943 3.812 3.668 1.00 85.81 74 LEU A O 1
ATOM 631 N N . PHE A 1 75 ? -9.946 4.204 4.641 1.00 88.12 75 PHE A N 1
ATOM 632 C CA . PHE A 1 75 ? -10.076 3.149 5.652 1.00 88.12 75 PHE A CA 1
ATOM 633 C C . PHE A 1 75 ? -11.090 3.486 6.752 1.00 88.12 75 PHE A C 1
ATOM 635 O O . PHE A 1 75 ? -11.796 2.590 7.220 1.00 88.12 75 PHE A O 1
ATOM 642 N N . ASN A 1 76 ? -11.187 4.753 7.159 1.00 81.81 76 ASN A N 1
ATOM 643 C CA . ASN A 1 76 ? -12.080 5.161 8.243 1.00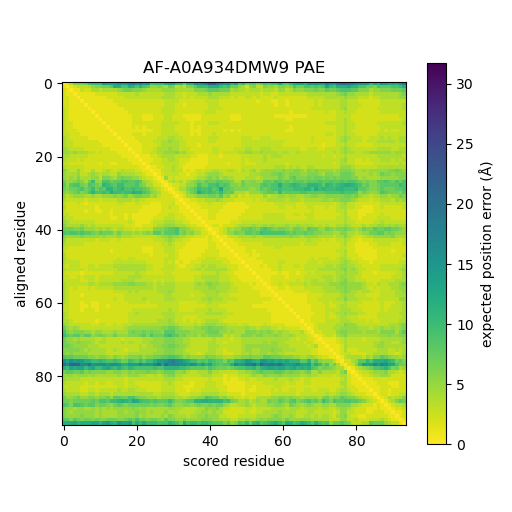 81.81 76 ASN A CA 1
ATOM 644 C C . ASN A 1 76 ? -13.560 5.170 7.830 1.00 81.81 76 ASN A C 1
ATOM 646 O O . ASN A 1 76 ? -14.398 4.735 8.619 1.00 81.81 76 ASN A O 1
ATOM 650 N N . ASP A 1 77 ? -13.877 5.578 6.600 1.00 73.38 77 ASP A N 1
ATOM 651 C CA . ASP A 1 77 ? -15.271 5.808 6.196 1.00 73.38 77 ASP A CA 1
ATOM 652 C C . ASP A 1 77 ? -15.987 4.556 5.666 1.00 73.38 77 ASP A C 1
ATOM 654 O O . ASP A 1 77 ? -17.212 4.468 5.711 1.00 73.38 77 ASP A O 1
ATOM 658 N N . ASN A 1 78 ? -15.253 3.549 5.178 1.00 63.97 78 ASN A N 1
ATOM 659 C CA . ASN A 1 78 ? -15.844 2.521 4.307 1.00 63.97 78 ASN A CA 1
ATOM 660 C C . ASN A 1 78 ? -15.794 1.083 4.851 1.00 63.97 78 ASN A C 1
ATOM 662 O O . ASN A 1 78 ? -16.062 0.143 4.103 1.00 63.97 78 ASN A O 1
ATOM 666 N N . LYS A 1 79 ? -15.422 0.874 6.126 1.00 78.62 79 LYS A N 1
ATOM 667 C CA . LYS A 1 79 ? -15.115 -0.465 6.693 1.00 78.62 79 LYS A CA 1
ATOM 668 C C . LYS A 1 79 ? -14.100 -1.263 5.857 1.00 78.62 79 LYS A C 1
ATOM 670 O O . LYS A 1 79 ? -14.029 -2.482 5.976 1.00 78.62 79 LYS A O 1
ATOM 675 N N . ILE A 1 80 ? -13.328 -0.584 5.011 1.00 86.38 80 ILE A N 1
ATOM 676 C CA . ILE A 1 80 ? -12.337 -1.207 4.142 1.00 86.38 80 ILE A CA 1
ATOM 677 C C . ILE 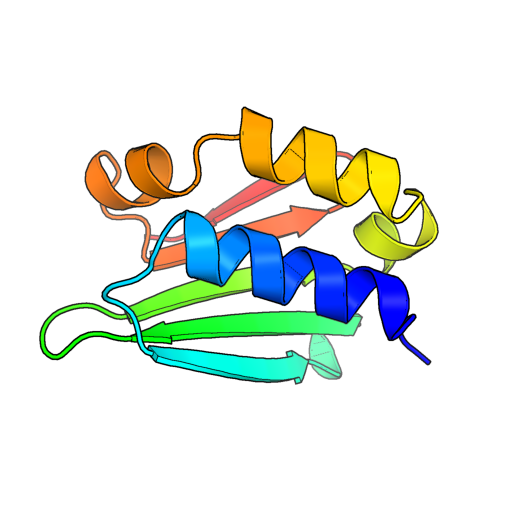A 1 80 ? -11.222 -1.749 5.029 1.00 86.38 80 ILE A C 1
ATOM 679 O O . ILE A 1 80 ? -10.764 -1.078 5.950 1.00 86.38 80 ILE A O 1
ATOM 683 N N . LYS A 1 81 ? -10.775 -2.968 4.746 1.00 90.06 81 LYS A N 1
ATOM 684 C CA . LYS A 1 81 ? -9.599 -3.569 5.384 1.00 90.06 81 LYS A CA 1
ATOM 685 C C . LYS A 1 81 ? -8.442 -3.726 4.419 1.00 90.06 81 LYS A C 1
ATOM 687 O O . LYS A 1 81 ? -7.300 -3.812 4.864 1.00 90.06 81 LYS A O 1
ATOM 692 N N . ARG A 1 82 ? -8.714 -3.761 3.112 1.00 92.94 82 ARG A N 1
ATOM 693 C CA . ARG A 1 82 ? -7.680 -3.896 2.091 1.00 92.94 82 ARG A CA 1
ATOM 694 C C . ARG A 1 82 ? -7.899 -2.971 0.907 1.00 92.94 82 ARG A C 1
ATOM 696 O O . ARG A 1 82 ? -9.003 -2.861 0.382 1.00 92.94 82 ARG A O 1
ATOM 703 N N . VAL A 1 83 ? -6.806 -2.366 0.463 1.00 93.38 83 VAL A N 1
ATOM 704 C CA . VAL A 1 83 ? -6.726 -1.590 -0.774 1.00 93.38 83 VAL A CA 1
ATOM 705 C C . VAL A 1 83 ? -5.652 -2.209 -1.653 1.00 93.38 83 VAL A C 1
ATOM 707 O O . VAL A 1 83 ? -4.551 -2.480 -1.179 1.00 93.38 83 VAL A O 1
ATOM 710 N N . THR A 1 84 ? -5.958 -2.425 -2.930 1.00 93.50 84 THR A N 1
ATOM 711 C CA . THR A 1 84 ? -4.972 -2.855 -3.925 1.00 93.50 84 THR A CA 1
ATOM 712 C C . THR A 1 84 ? -4.832 -1.784 -5.003 1.00 93.50 84 THR A C 1
ATOM 714 O O . THR A 1 84 ? -5.811 -1.456 -5.673 1.00 93.50 84 THR A O 1
ATOM 717 N N . LEU A 1 85 ? -3.621 -1.247 -5.173 1.00 93.00 85 LEU A N 1
ATOM 718 C CA . LEU A 1 85 ? -3.277 -0.265 -6.202 1.00 93.00 85 LEU A CA 1
ATOM 719 C C . LEU A 1 85 ? -2.670 -0.980 -7.415 1.00 93.00 85 LEU A C 1
ATOM 721 O O . LEU A 1 85 ? -1.668 -1.684 -7.287 1.00 93.00 85 LEU A O 1
ATOM 725 N N . LYS A 1 86 ? -3.296 -0.800 -8.578 1.00 91.56 86 LYS A N 1
ATOM 726 C CA . LYS A 1 86 ? -2.858 -1.274 -9.902 1.00 91.56 86 LYS A CA 1
ATOM 727 C C . LYS A 1 86 ? -2.780 -0.074 -10.842 1.00 91.56 86 LYS A C 1
ATOM 729 O O . LYS A 1 86 ? -3.372 0.962 -10.537 1.00 91.56 86 LYS A O 1
ATOM 734 N N . THR A 1 87 ? -2.116 -0.187 -11.992 1.00 88.19 87 THR A N 1
ATOM 735 C CA . THR A 1 87 ? -1.853 0.987 -12.850 1.00 88.19 87 THR A CA 1
ATOM 736 C C . THR A 1 87 ? -3.110 1.779 -13.198 1.00 88.19 87 THR A C 1
ATOM 738 O O . THR A 1 87 ? -3.098 3.008 -13.124 1.00 88.19 87 THR A O 1
ATOM 741 N N . ASN A 1 88 ? -4.192 1.070 -13.528 1.00 84.06 88 ASN A N 1
ATOM 742 C CA . ASN A 1 88 ? -5.421 1.653 -14.073 1.00 84.06 88 ASN A CA 1
ATOM 743 C C . ASN A 1 88 ? -6.642 1.500 -13.157 1.00 84.06 88 ASN A C 1
ATOM 745 O O . ASN A 1 88 ? -7.760 1.796 -13.573 1.00 84.06 88 ASN A O 1
ATOM 749 N N . ARG A 1 89 ? -6.475 0.969 -11.941 1.00 87.81 89 ARG A N 1
ATOM 750 C CA . ARG A 1 89 ? -7.606 0.740 -11.032 1.00 87.81 89 ARG A CA 1
ATOM 751 C C . ARG A 1 89 ? -7.180 0.593 -9.585 1.00 87.81 89 ARG A C 1
ATOM 753 O O . ARG A 1 89 ? -6.059 0.193 -9.282 1.00 87.81 89 ARG A O 1
ATOM 760 N N . ILE A 1 90 ? -8.146 0.830 -8.708 1.00 88.38 90 ILE A N 1
ATOM 761 C CA . ILE A 1 90 ? -8.013 0.641 -7.270 1.00 88.38 90 ILE A CA 1
ATOM 762 C C . ILE A 1 90 ? -9.105 -0.318 -6.818 1.00 88.38 90 ILE A C 1
ATOM 764 O O . ILE A 1 90 ? -10.290 -0.064 -7.028 1.00 88.38 90 ILE A O 1
ATOM 768 N N . GLU A 1 91 ? -8.698 -1.427 -6.214 1.00 91.19 91 GLU A N 1
ATOM 769 C CA . GLU A 1 91 ? -9.609 -2.435 -5.672 1.00 91.19 91 GLU A CA 1
ATOM 770 C C . GLU A 1 91 ? -9.710 -2.252 -4.155 1.00 91.19 91 GLU A C 1
ATOM 772 O O . GLU A 1 91 ? -8.713 -1.972 -3.487 1.00 91.19 91 GLU A O 1
ATOM 777 N N . LYS A 1 92 ? -10.924 -2.380 -3.616 1.00 90.50 92 LYS A N 1
ATOM 778 C CA . LYS A 1 92 ? -11.244 -2.155 -2.203 1.00 90.50 92 LYS A CA 1
ATOM 779 C C . LYS A 1 92 ? -11.957 -3.391 -1.665 1.00 90.50 92 LYS A C 1
ATOM 781 O O . LYS A 1 92 ? -12.909 -3.853 -2.288 1.00 90.50 92 LYS A O 1
ATOM 786 N N . GLU A 1 93 ? -11.520 -3.899 -0.520 1.00 86.69 93 GLU A N 1
ATOM 787 C CA . GLU A 1 93 ? -12.136 -5.050 0.151 1.00 86.69 93 GLU A CA 1
ATOM 788 C C . GLU A 1 93 ? -12.428 -4.693 1.620 1.00 86.69 93 GLU A C 1
ATOM 790 O O . GLU A 1 93 ? -11.578 -4.106 2.301 1.00 86.69 93 GLU A O 1
ATOM 795 N N . ALA A 1 94 ? -13.635 -5.024 2.092 1.00 82.69 94 ALA A N 1
ATOM 796 C CA . ALA A 1 94 ? -14.130 -4.760 3.451 1.00 82.69 94 ALA A CA 1
ATOM 797 C C . ALA A 1 94 ? -13.949 -5.953 4.406 1.00 82.69 94 ALA A C 1
ATOM 799 O O . ALA A 1 94 ? -13.895 -7.104 3.930 1.00 82.69 94 ALA A O 1
#